Protein AF-A0AAU9M271-F1 (afdb_monomer)

Mean predicted aligned error: 7.75 Å

Sequence (88 aa):
MVQVVALMDQELSIMPEKKTNVVAMSVVEDLIYSNTTSSPSNLEIWLRGTQHKVGRLSAGSKITSMLTVNDMILCGTESGLDFTIVKE

Solvent-accessible surface area (backbone atoms only — not comparable to full-atom values): 5443 Å² total; per-residue (Å²): 136,73,80,52,79,60,96,69,102,56,87,52,79,68,80,66,61,93,98,41,48,80,76,48,73,49,75,46,95,60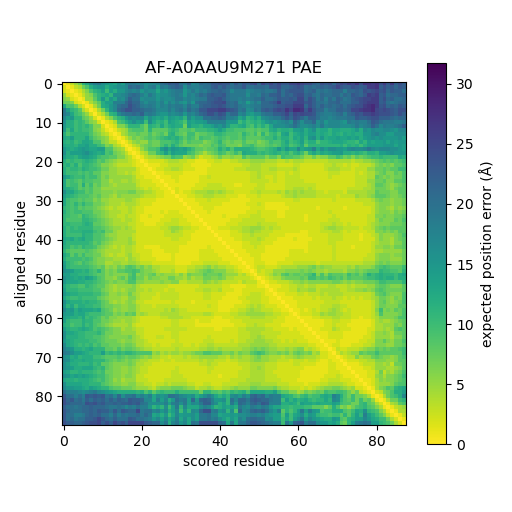,36,36,38,35,27,29,68,82,45,42,32,31,37,41,30,27,41,63,100,52,92,46,75,76,49,72,48,74,68,89,36,43,55,76,44,77,46,80,56,88,82,32,42,39,37,34,28,78,91,40,81,52,78,49,72,51,66,136

Radius of gyration: 12.44 Å; Cα contacts (8 Å, |Δi|>4): 177; chains: 1; bounding box: 28×24×29 Å

Nearest PDB structures (foldseek):
  7mu2-assembly2_C  TM=6.296E-01  e=1.910E-02  Homo sapiens
  7mu2-assembly1_A  TM=5.997E-01  e=2.133E-02  Homo sapiens
  7vph-assembly1_A  TM=7.290E-01  e=4.458E-01  Homo sapiens
  7vph-assembly4_G  TM=5.952E-01  e=3.777E-01  Homo sapiens
  7byf-assembly2_D  TM=6.478E-01  e=6.211E-01  Mus musculus

Foldseek 3Di:
DDFPDDPDDDTDDADDPPPKDWPDWDDADQWIWTAIPVHQQKTFIDGHPDNDTPDMDGNPAGFDDWDDDHNFIFTAHPVGGPGPTPDD

pLDDT: mean 77.18, std 17.03, range [33.16, 93.0]

Organism: NCBI:txid75947

Secondary structure (DSSP, 8-state):
------SSS------PPTT--EEEEEEETTEEEEEETTEEEEEEEEETTS--EEEEEE-SS-EEEEEEETTEEEEEETTB--------

Structure (mmCIF, N/CA/C/O backbone):
data_AF-A0AAU9M271-F1
#
_entry.id   AF-A0AAU9M271-F1
#
loop_
_atom_site.group_PDB
_atom_site.id
_atom_site.type_symbol
_atom_site.label_atom_id
_atom_site.label_alt_id
_atom_site.label_comp_id
_atom_site.label_asym_id
_atom_site.label_entity_id
_atom_site.label_seq_id
_atom_site.pdbx_PDB_ins_code
_atom_site.Cartn_x
_atom_site.Cartn_y
_atom_site.Cartn_z
_atom_site.occupancy
_atom_site.B_iso_or_equiv
_atom_site.auth_seq_id
_atom_site.auth_comp_id
_atom_site.auth_asym_id
_atom_site.auth_atom_id
_atom_site.pdbx_PDB_model_num
ATOM 1 N N . MET A 1 1 ? 2.625 16.443 13.097 1.00 33.16 1 MET A N 1
ATOM 2 C CA . MET A 1 1 ? 1.168 16.258 12.967 1.00 33.16 1 MET A CA 1
ATOM 3 C C . MET A 1 1 ? 0.860 16.378 11.489 1.00 33.16 1 MET A C 1
ATOM 5 O O . MET A 1 1 ? 0.981 17.473 10.965 1.00 33.16 1 MET A O 1
ATOM 9 N N . VAL A 1 2 ? 0.629 15.266 10.792 1.00 33.41 2 VAL A N 1
ATOM 10 C CA . VAL A 1 2 ? 0.171 15.314 9.396 1.00 33.41 2 VAL A CA 1
ATOM 11 C C . VAL A 1 2 ? -1.338 15.131 9.466 1.00 33.41 2 VAL A C 1
ATOM 13 O O . VAL A 1 2 ? -1.796 14.046 9.808 1.00 33.41 2 VAL A O 1
ATOM 16 N N . GLN A 1 3 ? -2.098 16.206 9.256 1.00 36.16 3 GLN A N 1
ATOM 17 C CA . GLN A 1 3 ? -3.539 16.098 9.045 1.00 36.16 3 GLN A CA 1
ATOM 18 C C . GLN A 1 3 ? -3.747 15.569 7.631 1.00 36.16 3 GLN A C 1
ATOM 20 O O . GLN A 1 3 ? -3.377 16.216 6.654 1.00 36.16 3 GLN A O 1
ATOM 25 N N . VAL A 1 4 ? -4.301 14.368 7.534 1.00 48.44 4 VAL A N 1
ATOM 26 C CA . VAL A 1 4 ? -4.774 13.816 6.272 1.00 48.44 4 VAL A CA 1
ATOM 27 C C . VAL A 1 4 ? -6.173 14.381 6.054 1.00 48.44 4 VAL A C 1
ATOM 29 O O . VAL A 1 4 ? -7.141 13.915 6.647 1.00 48.44 4 VAL A O 1
ATOM 32 N N . VAL A 1 5 ? -6.279 15.430 5.242 1.00 41.06 5 VAL A N 1
ATOM 33 C CA . VAL A 1 5 ? -7.575 15.993 4.850 1.00 41.06 5 VAL A CA 1
ATOM 34 C C . VAL A 1 5 ? -8.045 15.239 3.610 1.00 41.06 5 VAL A C 1
ATOM 36 O O . VAL A 1 5 ? -7.648 15.561 2.492 1.00 41.06 5 VAL A O 1
ATOM 39 N N . ALA A 1 6 ? -8.856 14.199 3.801 1.00 47.50 6 ALA A N 1
ATOM 40 C CA . ALA A 1 6 ? -9.637 13.635 2.708 1.00 47.50 6 ALA A CA 1
ATOM 41 C C . ALA A 1 6 ? -10.824 14.577 2.455 1.00 47.50 6 ALA A C 1
ATOM 43 O O . ALA A 1 6 ? -11.639 14.818 3.344 1.00 47.50 6 ALA A O 1
ATOM 44 N N . LEU A 1 7 ? -10.890 15.166 1.261 1.00 44.50 7 LEU A N 1
ATOM 45 C CA . LEU A 1 7 ? -12.013 15.999 0.835 1.00 44.50 7 LEU A CA 1
ATOM 46 C C . LEU A 1 7 ? -13.255 15.112 0.671 1.00 44.50 7 LEU A C 1
ATOM 48 O O . LEU A 1 7 ? -13.415 14.507 -0.381 1.00 44.50 7 LEU A O 1
ATOM 52 N N . MET A 1 8 ? -14.070 15.000 1.726 1.00 43.09 8 MET A N 1
ATOM 53 C CA . MET A 1 8 ? -15.539 14.861 1.742 1.00 43.09 8 MET A CA 1
ATOM 54 C C . MET A 1 8 ? -15.996 14.437 3.153 1.00 43.09 8 MET A C 1
ATOM 56 O O . MET A 1 8 ? -15.741 13.321 3.596 1.00 43.09 8 MET A O 1
ATOM 60 N N . ASP A 1 9 ? -16.627 15.389 3.847 1.00 48.88 9 ASP A N 1
ATOM 61 C CA . ASP A 1 9 ? -17.463 15.312 5.063 1.00 48.88 9 ASP A CA 1
ATOM 62 C C . ASP A 1 9 ? -16.979 14.594 6.344 1.00 48.88 9 ASP A C 1
ATOM 64 O O . ASP A 1 9 ? -17.636 14.737 7.376 1.00 48.88 9 ASP A O 1
ATOM 68 N N . GLN A 1 10 ? -15.834 13.900 6.372 1.00 53.66 10 GLN A N 1
ATOM 69 C CA . GLN A 1 10 ? -15.351 13.264 7.608 1.00 53.66 10 GLN A CA 1
ATOM 70 C C . GLN A 1 10 ? -13.826 13.327 7.765 1.00 53.66 10 GLN A C 1
ATOM 72 O O . GLN A 1 10 ? -13.069 12.743 6.989 1.00 53.66 10 GLN A O 1
ATOM 77 N N . GLU A 1 11 ? -13.365 14.027 8.807 1.00 54.94 11 GLU A N 1
ATOM 78 C CA . GLU A 1 11 ? -11.943 14.116 9.147 1.00 54.94 11 GLU A CA 1
ATOM 79 C C . GLU A 1 11 ? -11.443 12.797 9.755 1.00 54.94 11 GLU A C 1
ATOM 81 O O . GLU A 1 11 ? -11.959 12.320 10.768 1.00 54.94 11 GLU A O 1
ATOM 86 N N . LEU A 1 12 ? -10.395 12.220 9.164 1.00 57.28 12 LEU A N 1
ATOM 87 C CA . LEU A 1 12 ? -9.685 11.066 9.712 1.00 57.28 12 LEU A CA 1
ATOM 88 C C . LEU A 1 12 ? -8.243 11.436 10.024 1.00 57.28 12 LEU A C 1
ATOM 90 O O . LEU A 1 12 ? -7.457 11.792 9.151 1.00 57.28 12 LEU A O 1
ATOM 94 N N . SER A 1 13 ? -7.886 11.302 11.299 1.00 60.75 13 SER A N 1
ATOM 95 C CA . SER A 1 13 ? -6.506 11.409 11.757 1.00 60.75 13 SER A CA 1
ATOM 96 C C . SER A 1 13 ? -5.927 10.006 11.895 1.00 60.75 13 SER A C 1
ATOM 98 O O . SER A 1 13 ? -6.212 9.295 12.862 1.00 60.75 13 SER A O 1
ATOM 100 N N . ILE A 1 14 ? -5.137 9.602 10.901 1.00 64.25 14 ILE A N 1
ATOM 101 C CA . ILE A 1 14 ? -4.303 8.402 10.965 1.00 64.25 14 ILE A CA 1
ATOM 102 C C . ILE A 1 14 ? -2.924 8.868 11.411 1.00 64.25 14 ILE A C 1
ATOM 104 O O . ILE A 1 14 ? -2.307 9.700 10.746 1.00 64.25 14 ILE A O 1
ATOM 108 N N . MET A 1 15 ? -2.444 8.359 12.543 1.00 66.94 15 MET A N 1
ATOM 109 C CA . MET A 1 15 ? -1.104 8.671 13.028 1.00 66.94 15 MET A CA 1
ATOM 110 C C . MET A 1 15 ? -0.140 7.584 12.542 1.00 66.94 15 MET A C 1
ATOM 112 O O . MET A 1 15 ? -0.219 6.456 13.033 1.00 66.94 15 MET A O 1
ATOM 116 N N . PRO A 1 16 ? 0.766 7.885 11.593 1.00 67.62 16 PRO A N 1
ATOM 117 C CA . PRO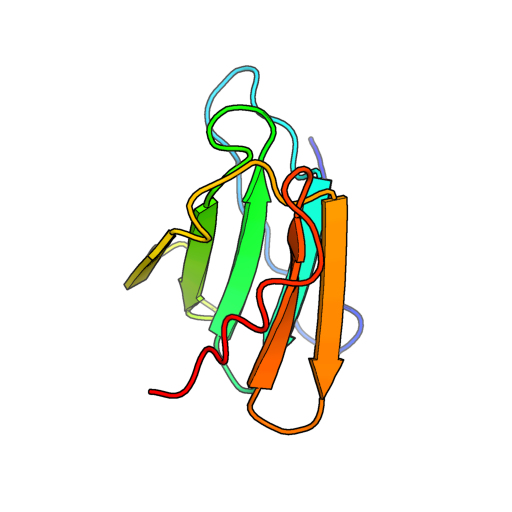 A 1 16 ? 1.792 6.935 11.199 1.00 67.62 16 PRO A CA 1
ATOM 118 C C . PRO A 1 16 ? 2.706 6.635 12.387 1.00 67.62 16 PRO A C 1
ATOM 120 O O . PRO A 1 16 ? 2.862 7.455 13.300 1.00 67.62 16 PRO A O 1
ATOM 123 N N . GLU A 1 17 ? 3.364 5.480 12.354 1.00 71.69 17 GLU A N 1
ATOM 124 C CA . GLU A 1 17 ? 4.384 5.155 13.345 1.00 71.69 17 GLU A CA 1
ATOM 125 C C . GLU A 1 17 ? 5.504 6.206 13.379 1.00 71.69 17 GLU A C 1
ATOM 127 O O . GLU A 1 17 ? 5.774 6.934 12.418 1.00 71.69 17 GLU A O 1
ATOM 132 N N . LYS A 1 18 ? 6.188 6.292 14.521 1.00 73.56 18 LYS A N 1
ATOM 133 C CA . LYS A 1 18 ? 7.211 7.309 14.781 1.00 73.56 18 LYS A CA 1
ATOM 134 C C . LYS A 1 18 ? 8.278 7.299 13.670 1.00 73.56 18 LYS A C 1
ATOM 136 O O . LYS A 1 18 ? 8.866 6.261 13.395 1.00 73.56 18 LYS A O 1
ATOM 141 N N . LYS A 1 19 ? 8.561 8.473 13.085 1.00 78.50 19 LYS A N 1
ATOM 142 C CA . LYS A 1 19 ? 9.484 8.690 11.941 1.00 78.50 19 LYS A CA 1
ATOM 143 C C . LYS A 1 19 ? 9.003 8.159 10.578 1.00 78.50 19 LYS A C 1
ATOM 145 O O . LYS A 1 19 ? 9.811 8.033 9.661 1.00 78.50 19 LYS A O 1
ATOM 150 N N . THR A 1 20 ? 7.710 7.902 10.424 1.00 82.25 20 THR A N 1
ATOM 151 C CA . THR A 1 20 ? 7.107 7.513 9.145 1.00 82.25 20 THR A CA 1
ATOM 152 C C . THR A 1 20 ? 6.306 8.671 8.553 1.00 82.25 20 THR A C 1
ATOM 154 O O . THR A 1 20 ? 5.526 9.304 9.260 1.00 82.25 20 THR A O 1
ATOM 157 N N . ASN A 1 21 ? 6.469 8.930 7.254 1.00 85.69 21 ASN A N 1
ATOM 158 C CA . ASN A 1 21 ? 5.637 9.873 6.506 1.00 85.69 21 ASN A CA 1
ATOM 159 C C . ASN A 1 21 ? 4.706 9.115 5.558 1.00 85.69 21 ASN A C 1
ATOM 161 O O . ASN A 1 21 ? 5.096 8.083 5.009 1.00 85.69 21 ASN A O 1
ATOM 165 N N . VAL A 1 22 ? 3.505 9.648 5.336 1.00 87.12 22 VAL A N 1
ATOM 166 C CA . VAL A 1 22 ? 2.625 9.202 4.247 1.00 87.12 22 VAL A CA 1
ATOM 167 C C . VAL A 1 22 ? 3.131 9.825 2.948 1.00 87.12 22 VAL A C 1
ATOM 169 O O . VAL A 1 22 ? 3.348 11.033 2.892 1.00 87.12 22 VAL A O 1
ATOM 172 N N . VAL A 1 23 ? 3.353 8.996 1.931 1.00 89.19 23 VAL A N 1
ATOM 173 C CA . VAL A 1 23 ? 3.887 9.406 0.620 1.00 89.19 23 VAL A CA 1
ATOM 174 C C . VAL A 1 23 ? 2.766 9.565 -0.400 1.00 89.19 23 VAL A C 1
ATOM 176 O O . VAL A 1 23 ? 2.768 10.511 -1.179 1.00 89.19 23 VAL A O 1
ATOM 179 N N . ALA A 1 24 ? 1.799 8.652 -0.376 1.00 87.69 24 ALA A N 1
ATOM 180 C CA . ALA A 1 24 ? 0.636 8.674 -1.245 1.00 87.69 24 ALA A CA 1
ATOM 181 C C . ALA A 1 24 ? -0.570 8.091 -0.509 1.00 87.69 24 ALA A C 1
ATOM 183 O O . ALA A 1 24 ? -0.422 7.277 0.409 1.00 87.69 24 ALA A O 1
ATOM 184 N N . MET A 1 25 ? -1.761 8.526 -0.907 1.00 88.38 25 MET A N 1
ATOM 185 C CA . MET A 1 25 ? -3.013 8.047 -0.347 1.00 88.38 25 MET A CA 1
ATOM 186 C C . MET A 1 25 ? -4.108 8.033 -1.407 1.00 88.38 25 MET A C 1
ATOM 188 O O . MET A 1 25 ? -4.113 8.844 -2.333 1.00 88.38 25 MET A O 1
ATOM 192 N N . SER A 1 26 ? -5.045 7.108 -1.265 1.00 86.75 26 SER A N 1
ATOM 193 C CA . SER A 1 26 ? -6.265 7.037 -2.058 1.00 86.75 26 SER A CA 1
ATOM 194 C C . SER A 1 26 ? -7.407 6.499 -1.206 1.00 86.75 26 SER A C 1
ATOM 196 O O . SER A 1 26 ? -7.175 5.752 -0.255 1.00 86.75 26 SER A O 1
ATOM 198 N N . VAL A 1 27 ? -8.631 6.895 -1.540 1.00 85.06 27 VAL A N 1
ATOM 199 C CA . VAL A 1 27 ? -9.850 6.426 -0.877 1.00 85.06 27 VAL A CA 1
ATOM 200 C C . VAL A 1 27 ? -10.713 5.753 -1.931 1.00 85.06 27 VAL A C 1
ATOM 202 O O . VAL A 1 27 ? -11.005 6.366 -2.957 1.00 85.06 27 VAL A O 1
ATOM 205 N N . VAL A 1 28 ? -11.097 4.506 -1.677 1.00 84.44 28 VAL A N 1
ATOM 206 C CA . VAL A 1 28 ? -12.022 3.732 -2.509 1.00 84.44 28 VAL A CA 1
ATOM 207 C C . VAL A 1 28 ? -13.111 3.220 -1.585 1.00 84.44 28 VAL A C 1
ATOM 209 O O . VAL A 1 28 ? -12.819 2.497 -0.637 1.00 84.44 28 VAL A O 1
ATOM 212 N N . GLU A 1 29 ? -14.349 3.646 -1.827 1.00 86.00 29 GLU A N 1
ATOM 213 C CA . GLU A 1 29 ? -15.492 3.353 -0.954 1.00 86.00 29 GLU A CA 1
ATOM 214 C C . GLU A 1 29 ? -15.219 3.724 0.522 1.00 86.00 29 GLU A C 1
ATOM 216 O O . GLU A 1 29 ? -15.034 4.903 0.845 1.00 86.00 29 GLU A O 1
ATOM 221 N N . ASP A 1 30 ? -15.191 2.730 1.414 1.00 86.12 30 ASP A N 1
ATOM 222 C CA . ASP A 1 30 ? -14.897 2.868 2.843 1.00 86.12 30 ASP A CA 1
ATOM 223 C C . ASP A 1 30 ? -13.442 2.540 3.200 1.00 86.12 30 ASP A C 1
ATOM 225 O O . ASP A 1 30 ? -13.074 2.545 4.375 1.00 86.12 30 ASP A O 1
ATOM 229 N N . LEU A 1 31 ? -12.587 2.274 2.215 1.00 87.06 31 LEU A N 1
ATOM 230 C CA . LEU A 1 31 ? -11.203 1.878 2.435 1.00 87.06 31 LEU A CA 1
ATOM 231 C C . LEU A 1 31 ? -10.238 3.006 2.078 1.00 87.06 31 LEU A C 1
ATOM 233 O O . LEU A 1 31 ? -10.289 3.614 1.008 1.00 87.06 31 LEU A O 1
ATOM 237 N N . ILE A 1 32 ? -9.311 3.267 2.994 1.00 88.50 32 ILE A N 1
ATOM 238 C CA . ILE A 1 32 ? -8.200 4.190 2.796 1.00 88.50 32 ILE A CA 1
ATOM 239 C C . ILE A 1 32 ? -6.947 3.368 2.547 1.00 88.50 32 ILE A C 1
ATOM 241 O O . ILE A 1 32 ? -6.516 2.588 3.397 1.00 88.50 32 ILE A O 1
ATOM 245 N N . TYR A 1 33 ? -6.326 3.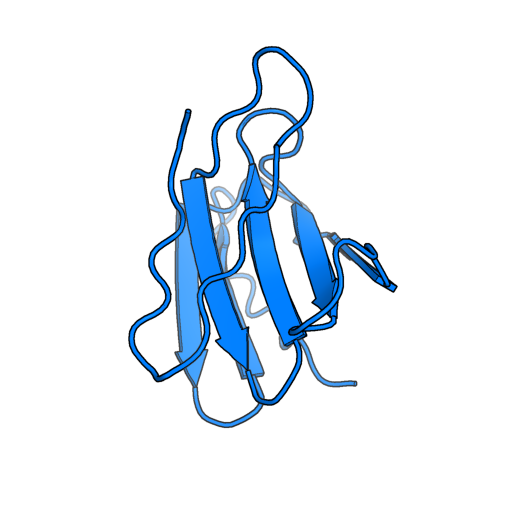604 1.402 1.00 89.94 33 TYR A N 1
ATOM 246 C CA . TYR A 1 33 ? -5.067 2.997 1.014 1.00 89.94 33 TYR A CA 1
ATOM 247 C C . TYR A 1 33 ? -3.967 4.027 1.151 1.00 89.94 33 TYR A C 1
ATOM 249 O O . TYR A 1 33 ? -4.058 5.125 0.604 1.00 89.94 33 TYR A O 1
ATOM 257 N N . SER A 1 34 ? -2.915 3.677 1.875 1.00 89.88 34 SER A N 1
ATOM 258 C CA . SER A 1 34 ? -1.809 4.589 2.150 1.00 89.88 34 SER A CA 1
ATOM 259 C C . SER A 1 34 ? -0.469 3.917 1.913 1.00 89.88 34 SER A C 1
ATOM 261 O O . SER A 1 34 ? -0.255 2.772 2.303 1.00 89.88 34 SER A O 1
ATOM 263 N N . ASN A 1 35 ? 0.447 4.646 1.286 1.00 91.69 35 ASN A N 1
ATOM 264 C CA . ASN A 1 35 ? 1.847 4.269 1.177 1.00 91.69 35 ASN A CA 1
ATOM 265 C C . ASN A 1 35 ? 2.679 5.132 2.121 1.00 9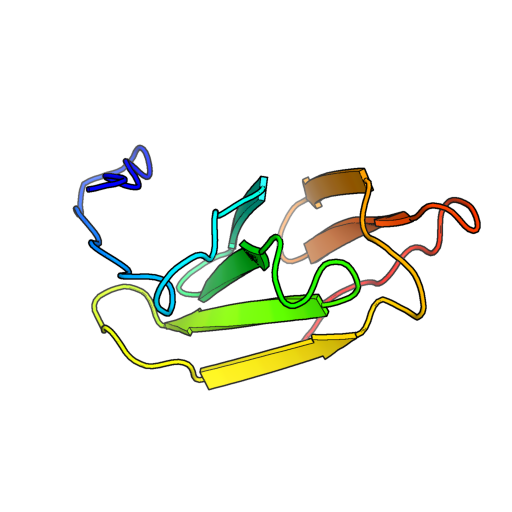1.69 35 ASN A C 1
ATOM 267 O O . ASN A 1 35 ? 2.432 6.334 2.266 1.00 91.69 35 ASN A O 1
ATOM 271 N N . THR A 1 36 ? 3.679 4.529 2.757 1.00 91.19 36 THR A N 1
ATOM 272 C CA . THR A 1 36 ? 4.488 5.202 3.768 1.00 91.19 36 THR A CA 1
ATOM 273 C C . THR A 1 36 ? 5.981 5.028 3.523 1.00 91.19 36 THR A C 1
ATOM 275 O O . THR A 1 36 ? 6.427 4.058 2.913 1.00 91.19 36 THR A O 1
ATOM 278 N N . THR A 1 37 ? 6.790 5.953 4.041 1.00 90.50 37 THR A N 1
ATOM 279 C CA . THR A 1 37 ? 8.253 5.912 3.871 1.00 90.50 37 THR A CA 1
ATOM 280 C C . THR A 1 37 ? 8.919 4.727 4.565 1.00 90.50 37 THR A C 1
ATOM 282 O O . THR A 1 37 ? 10.013 4.340 4.169 1.00 90.50 37 THR A O 1
ATOM 285 N N . SER A 1 38 ? 8.299 4.163 5.605 1.00 90.75 38 SER A N 1
ATOM 286 C CA . SER A 1 38 ? 8.817 2.986 6.311 1.00 90.75 38 SER A CA 1
ATOM 287 C C . SER A 1 38 ? 8.513 1.678 5.580 1.00 90.75 38 SER A C 1
ATOM 289 O O . SER A 1 38 ? 9.207 0.687 5.796 1.00 90.75 38 SER A O 1
ATOM 291 N N . SER A 1 39 ? 7.511 1.672 4.695 1.00 91.81 39 SER A N 1
ATOM 292 C CA . SER A 1 39 ? 7.096 0.498 3.929 1.00 91.81 39 SER A CA 1
ATOM 293 C C . SER A 1 39 ? 6.782 0.865 2.471 1.00 91.81 39 SER A C 1
ATOM 295 O O . SER A 1 39 ? 5.657 0.682 2.005 1.00 91.81 39 SER A O 1
ATOM 297 N N . PRO A 1 40 ? 7.771 1.378 1.716 1.00 93.00 40 PRO A N 1
ATOM 298 C CA . PRO A 1 40 ? 7.536 2.045 0.435 1.00 93.00 40 PRO A CA 1
ATOM 299 C C . PRO A 1 40 ? 6.991 1.120 -0.661 1.00 93.00 40 PRO A C 1
ATOM 301 O O . PRO A 1 40 ? 6.391 1.601 -1.616 1.00 93.00 40 PRO A O 1
ATOM 304 N N . SER A 1 41 ? 7.157 -0.196 -0.532 1.00 92.56 41 SER A N 1
ATOM 305 C CA . SER A 1 41 ? 6.626 -1.187 -1.481 1.00 92.56 41 SER A CA 1
ATOM 306 C C . SER A 1 41 ? 5.220 -1.685 -1.136 1.00 92.56 41 SER A C 1
ATOM 308 O O . SER A 1 41 ? 4.742 -2.637 -1.750 1.00 92.56 41 SER A O 1
ATOM 310 N N . ASN A 1 42 ? 4.574 -1.115 -0.115 1.00 91.81 42 ASN A N 1
ATOM 311 C CA . ASN A 1 42 ? 3.317 -1.628 0.417 1.00 91.81 42 ASN A CA 1
ATOM 312 C C . ASN A 1 42 ? 2.242 -0.555 0.512 1.00 91.81 42 ASN A C 1
ATOM 314 O O . ASN A 1 42 ? 2.526 0.612 0.784 1.00 91.81 42 ASN A O 1
ATOM 318 N N . LEU A 1 43 ? 0.999 -0.994 0.347 1.00 91.50 43 LEU A N 1
ATOM 319 C CA . LEU A 1 43 ? -0.186 -0.233 0.706 1.00 91.50 43 LEU A CA 1
ATOM 320 C C . LEU A 1 43 ? -0.738 -0.767 2.018 1.00 91.50 43 LEU A C 1
ATOM 322 O O . LEU A 1 43 ? -0.988 -1.963 2.152 1.00 91.50 43 LEU A O 1
ATOM 326 N N . GLU A 1 44 ? -0.941 0.119 2.979 1.00 91.19 44 GLU A N 1
ATOM 327 C CA . GLU A 1 44 ? -1.708 -0.162 4.183 1.00 91.19 44 GLU A CA 1
ATOM 328 C C . GLU A 1 44 ? -3.170 0.185 3.933 1.00 91.19 44 GLU A C 1
ATOM 330 O O . GLU A 1 44 ? -3.458 1.271 3.422 1.00 91.19 44 GLU A O 1
ATOM 335 N N . ILE A 1 45 ? -4.067 -0.726 4.308 1.00 90.44 45 ILE A N 1
ATOM 336 C CA . ILE A 1 45 ? -5.512 -0.582 4.137 1.00 90.44 45 ILE A CA 1
ATOM 337 C C . ILE A 1 45 ? -6.133 -0.291 5.496 1.00 90.44 45 ILE A C 1
ATOM 339 O O . ILE A 1 45 ? -5.930 -1.037 6.461 1.00 90.44 45 ILE A O 1
ATOM 343 N N . TRP A 1 46 ? -6.911 0.776 5.560 1.00 89.00 46 TRP A N 1
ATOM 344 C CA . TRP A 1 46 ? -7.597 1.235 6.759 1.00 89.00 46 TRP A CA 1
ATOM 345 C C . TRP A 1 46 ? -9.086 1.360 6.480 1.00 89.00 46 TRP A C 1
ATOM 347 O O . TRP A 1 46 ? -9.472 1.801 5.401 1.00 89.00 46 TRP A O 1
ATOM 357 N N . LEU A 1 47 ? -9.917 1.014 7.461 1.00 86.69 47 LEU A N 1
ATOM 358 C CA . LEU A 1 47 ? -11.357 1.231 7.363 1.00 86.69 47 LEU A CA 1
ATOM 359 C C . LEU A 1 47 ? -11.700 2.660 7.792 1.00 86.69 47 LEU A C 1
ATOM 361 O O . LEU A 1 47 ? -11.402 3.072 8.919 1.00 86.69 47 LEU A O 1
ATOM 365 N N . ARG A 1 48 ? -12.356 3.405 6.903 1.00 81.81 48 ARG A N 1
ATOM 366 C CA . ARG A 1 48 ? -12.832 4.770 7.127 1.00 81.81 48 ARG A CA 1
ATOM 367 C C . ARG A 1 48 ? -13.726 4.847 8.365 1.00 81.81 48 ARG A C 1
ATOM 369 O O . ARG A 1 48 ? -14.457 3.924 8.701 1.00 81.81 48 ARG A O 1
ATOM 376 N N . GLY A 1 49 ? -13.634 5.964 9.081 1.00 77.44 49 GLY A N 1
ATOM 377 C CA . GLY A 1 49 ? -14.370 6.195 10.327 1.00 77.44 49 GLY A CA 1
ATOM 378 C C . GLY A 1 49 ? -13.781 5.460 11.532 1.00 77.44 49 GLY A C 1
ATOM 379 O O . GLY A 1 49 ? -14.210 5.694 12.660 1.00 77.44 49 GLY A O 1
ATOM 380 N N . THR A 1 50 ? -12.760 4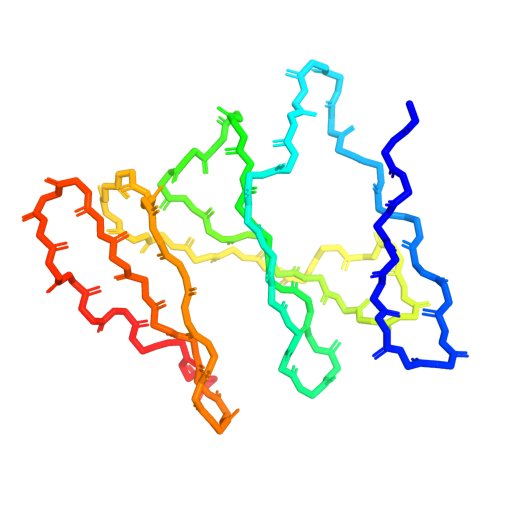.628 11.321 1.00 79.56 50 THR A N 1
ATOM 381 C CA . THR A 1 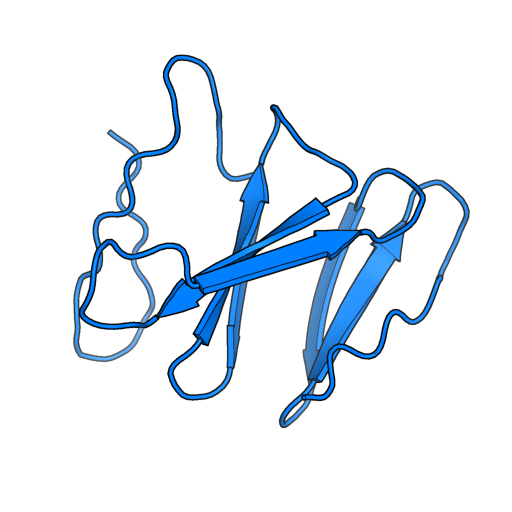50 ? -12.030 3.936 12.380 1.00 79.56 50 THR A CA 1
ATOM 382 C C . THR A 1 50 ? -10.536 4.229 12.271 1.00 79.56 50 THR A C 1
ATOM 384 O O . THR A 1 50 ? -10.024 4.577 11.211 1.00 79.56 50 THR A O 1
ATOM 387 N N . GLN A 1 51 ? -9.802 4.055 13.368 1.00 75.25 51 GLN A N 1
ATOM 388 C CA . GLN A 1 51 ? -8.334 4.026 13.340 1.00 75.25 51 GLN A CA 1
ATOM 389 C C . GLN A 1 51 ? -7.807 2.591 13.178 1.00 75.25 51 GLN A C 1
ATOM 391 O O . GLN A 1 51 ? -6.726 2.259 13.663 1.00 75.25 51 GLN A O 1
ATOM 396 N N . HIS A 1 52 ? -8.589 1.708 12.550 1.00 83.62 52 HIS A N 1
ATOM 397 C CA . HIS A 1 52 ? -8.271 0.291 12.450 1.00 83.62 52 HIS A CA 1
ATOM 398 C C . HIS A 1 52 ? -7.645 -0.045 11.093 1.00 83.62 52 HIS A C 1
ATOM 400 O O . HIS A 1 52 ? -8.247 0.166 10.038 1.00 83.62 52 HIS A O 1
ATOM 406 N N . LYS A 1 53 ? -6.421 -0.584 11.128 1.00 88.12 53 LYS A N 1
ATOM 407 C CA . LYS A 1 53 ? -5.757 -1.163 9.957 1.00 88.12 53 LYS A CA 1
ATOM 408 C C . LYS A 1 53 ? -6.384 -2.525 9.683 1.00 88.12 53 LYS A C 1
ATOM 410 O O . LYS A 1 53 ? -6.276 -3.417 10.518 1.00 88.12 53 LYS A O 1
ATOM 415 N N . VAL A 1 54 ? -7.008 -2.674 8.521 1.00 91.38 54 VAL A N 1
ATOM 416 C CA . VAL A 1 54 ? -7.699 -3.908 8.117 1.00 91.38 54 VAL A CA 1
ATOM 417 C C . VAL A 1 54 ? -6.834 -4.809 7.244 1.00 91.38 54 VAL A C 1
ATOM 419 O O . VAL A 1 54 ? -7.110 -5.999 7.135 1.00 91.38 54 VAL A O 1
ATOM 422 N N . GLY A 1 55 ? -5.759 -4.284 6.649 1.00 91.25 55 GLY A N 1
ATOM 423 C CA . GLY A 1 55 ? -4.915 -5.106 5.794 1.00 91.25 55 GLY A CA 1
ATOM 424 C C . GLY A 1 55 ? -3.690 -4.414 5.218 1.00 91.25 55 GLY A C 1
ATOM 425 O O . GLY A 1 55 ? -3.358 -3.269 5.542 1.00 91.25 55 GLY A O 1
ATOM 426 N N . ARG A 1 56 ? -3.001 -5.160 4.353 1.00 90.25 56 ARG A N 1
ATOM 427 C CA . ARG A 1 56 ? -1.824 -4.713 3.612 1.00 90.25 56 ARG A CA 1
ATOM 428 C C . ARG A 1 56 ? -1.736 -5.428 2.270 1.00 90.25 56 ARG A C 1
ATOM 430 O O . ARG A 1 56 ? -1.958 -6.633 2.203 1.00 90.25 56 ARG A O 1
ATOM 437 N N . LEU A 1 57 ? -1.296 -4.701 1.249 1.00 90.62 57 LEU A N 1
ATOM 438 C CA . LEU A 1 57 ? -0.946 -5.240 -0.064 1.00 90.62 57 LEU A CA 1
ATOM 439 C C . LEU A 1 57 ? 0.501 -4.898 -0.405 1.00 90.62 57 LEU A C 1
ATOM 441 O O . LEU A 1 57 ? 1.005 -3.845 -0.017 1.00 90.62 57 LEU A O 1
ATOM 445 N N . SER A 1 58 ? 1.170 -5.804 -1.111 1.00 89.06 58 SER A N 1
ATOM 446 C CA . SER A 1 58 ? 2.564 -5.654 -1.529 1.00 89.06 58 SER A CA 1
ATOM 447 C C . SER A 1 58 ? 2.625 -5.501 -3.042 1.00 89.06 58 SER A C 1
ATOM 449 O O . SER A 1 58 ? 2.123 -6.364 -3.755 1.00 89.06 58 SER A O 1
ATOM 451 N N . ALA A 1 59 ?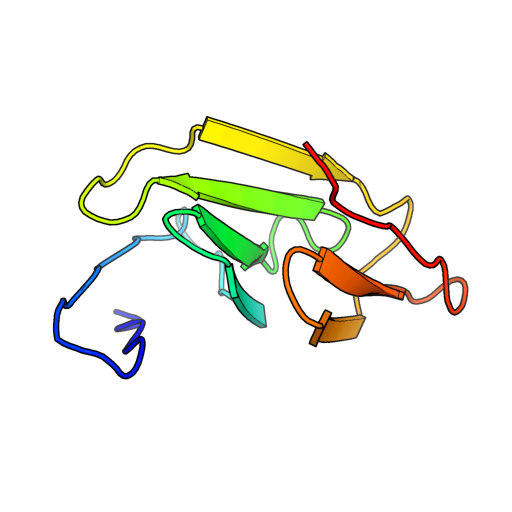 3.274 -4.440 -3.516 1.00 85.94 59 ALA A N 1
ATOM 452 C CA . ALA A 1 59 ? 3.478 -4.167 -4.940 1.00 85.94 59 ALA A CA 1
ATOM 453 C C . ALA A 1 59 ? 4.805 -4.749 -5.474 1.00 85.94 59 ALA A C 1
ATOM 455 O O . ALA A 1 59 ? 5.248 -4.402 -6.562 1.00 85.94 59 ALA A O 1
ATOM 456 N N . GLY A 1 60 ? 5.505 -5.571 -4.679 1.00 86.31 60 GLY A N 1
ATOM 457 C CA . GLY A 1 60 ? 6.766 -6.224 -5.061 1.00 86.31 60 GLY A CA 1
ATOM 458 C C . GLY A 1 60 ? 7.997 -5.305 -5.078 1.00 86.31 60 GLY A C 1
ATOM 459 O O . GLY A 1 60 ? 9.075 -5.721 -4.657 1.00 86.31 60 GLY A O 1
ATOM 460 N N . SER A 1 61 ? 7.845 -4.038 -5.468 1.00 90.12 61 SER A N 1
ATOM 461 C CA . SER A 1 61 ? 8.882 -3.004 -5.393 1.00 90.12 61 SER A CA 1
ATOM 462 C C . SER A 1 61 ? 8.310 -1.653 -4.958 1.00 90.12 61 SER A C 1
ATOM 464 O O . SER A 1 61 ? 7.110 -1.527 -4.710 1.00 90.12 61 SER A O 1
ATOM 466 N N . LYS A 1 62 ? 9.175 -0.649 -4.783 1.00 92.44 62 LYS A N 1
ATOM 467 C CA . LYS A 1 62 ? 8.776 0.649 -4.237 1.00 92.44 62 LYS A CA 1
ATOM 468 C C . LYS A 1 62 ? 7.741 1.320 -5.136 1.00 92.44 62 LYS A C 1
ATOM 470 O O . LYS A 1 62 ? 7.969 1.494 -6.331 1.00 92.44 62 LYS A O 1
ATOM 475 N N . ILE A 1 63 ? 6.632 1.729 -4.530 1.00 92.00 63 ILE A N 1
ATOM 476 C CA . ILE A 1 63 ? 5.557 2.461 -5.191 1.00 92.00 63 ILE A CA 1
ATOM 477 C C . ILE A 1 63 ? 6.025 3.903 -5.410 1.00 92.00 63 ILE A C 1
ATOM 479 O O . ILE A 1 63 ? 6.524 4.559 -4.495 1.00 92.00 63 ILE A O 1
ATOM 483 N N . THR A 1 64 ? 5.888 4.392 -6.638 1.00 91.44 64 THR A N 1
ATOM 484 C CA . THR A 1 64 ? 6.290 5.748 -7.053 1.00 91.44 64 THR A CA 1
ATOM 485 C C . THR A 1 64 ? 5.099 6.615 -7.436 1.00 91.44 64 THR A C 1
ATOM 487 O O . THR A 1 64 ? 5.202 7.839 -7.432 1.00 91.44 64 THR A O 1
ATOM 490 N N . SER A 1 65 ? 3.964 5.995 -7.758 1.00 87.56 65 SER A N 1
ATOM 491 C CA . SER A 1 65 ? 2.723 6.674 -8.124 1.00 87.56 65 SER A CA 1
ATOM 492 C C . SER A 1 65 ? 1.513 5.805 -7.788 1.00 87.56 65 SER A C 1
ATOM 494 O O . SER A 1 65 ? 1.599 4.577 -7.795 1.00 87.56 65 SER A O 1
ATOM 496 N N . MET A 1 66 ? 0.386 6.449 -7.488 1.00 88.00 66 MET A N 1
ATOM 497 C CA . MET A 1 66 ? -0.900 5.798 -7.241 1.00 88.00 66 MET A CA 1
ATOM 498 C C . MET A 1 66 ? -1.993 6.520 -8.026 1.00 88.00 66 MET A C 1
ATOM 500 O O . MET A 1 66 ? -2.021 7.751 -8.053 1.00 88.00 66 MET A O 1
ATOM 504 N N . LEU A 1 67 ? -2.896 5.757 -8.635 1.00 86.19 67 LEU A N 1
ATOM 505 C CA . LEU A 1 67 ? -4.081 6.265 -9.316 1.00 86.19 67 LEU A CA 1
ATOM 506 C C . LEU A 1 67 ? -5.296 5.444 -8.890 1.00 86.19 67 LEU A C 1
ATOM 508 O O . LEU A 1 67 ? -5.247 4.219 -8.894 1.00 86.19 67 LEU A O 1
ATOM 512 N N . THR A 1 68 ? -6.390 6.122 -8.560 1.00 85.62 68 THR A N 1
ATOM 513 C CA . THR A 1 68 ? -7.680 5.472 -8.308 1.00 85.62 68 THR A CA 1
ATOM 514 C C . THR A 1 68 ? -8.510 5.474 -9.585 1.00 85.62 68 THR A C 1
ATOM 516 O O . THR A 1 68 ? -8.652 6.521 -10.220 1.00 85.62 68 THR A O 1
ATOM 519 N N . VAL A 1 69 ? -9.054 4.318 -9.962 1.00 82.75 69 VAL A N 1
ATOM 520 C CA . VAL A 1 69 ? -9.952 4.159 -11.112 1.00 82.75 69 VAL A CA 1
ATOM 521 C C . VAL A 1 69 ? -11.108 3.258 -10.693 1.00 82.75 69 VAL A C 1
ATOM 523 O O . VAL A 1 69 ? -10.905 2.070 -10.470 1.00 82.75 69 VAL A O 1
ATOM 526 N N . ASN A 1 70 ? -12.320 3.811 -10.619 1.00 84.06 70 ASN A N 1
ATOM 527 C CA . ASN A 1 70 ? -13.507 3.109 -10.118 1.00 84.06 70 ASN A CA 1
ATOM 528 C C . ASN A 1 70 ? -13.267 2.494 -8.720 1.00 84.06 70 ASN A C 1
ATOM 530 O O . ASN A 1 70 ? -12.930 3.213 -7.784 1.00 84.06 70 ASN A O 1
ATOM 534 N N . ASP A 1 71 ? -13.433 1.178 -8.610 1.00 80.94 71 ASP A N 1
ATOM 535 C CA . ASP A 1 71 ? -13.243 0.313 -7.445 1.00 80.94 71 ASP A CA 1
ATOM 536 C C . ASP A 1 71 ? -11.798 -0.201 -7.304 1.00 80.94 71 ASP A C 1
ATOM 538 O O . ASP A 1 71 ? -11.531 -1.102 -6.516 1.00 80.94 71 ASP A O 1
ATOM 542 N N . MET A 1 72 ? -10.853 0.339 -8.080 1.00 80.88 72 MET A N 1
ATOM 543 C CA . MET A 1 72 ? -9.483 -0.163 -8.159 1.00 80.88 72 MET A CA 1
ATOM 544 C C . MET A 1 72 ? -8.453 0.916 -7.846 1.00 80.88 72 MET A C 1
ATOM 546 O O . MET A 1 72 ? -8.610 2.098 -8.168 1.00 80.88 72 MET A O 1
ATOM 550 N N . ILE A 1 73 ? -7.323 0.468 -7.306 1.00 84.62 73 ILE A N 1
ATOM 551 C CA . ILE A 1 73 ? -6.100 1.262 -7.211 1.00 84.62 73 ILE A CA 1
ATOM 552 C C . ILE A 1 73 ? -5.063 0.670 -8.142 1.00 84.62 73 ILE A C 1
ATOM 554 O O . ILE A 1 73 ? -4.857 -0.536 -8.150 1.00 84.62 73 ILE A O 1
ATOM 558 N N . LEU A 1 74 ? -4.403 1.539 -8.899 1.00 85.50 74 LEU A N 1
ATOM 559 C CA . LEU A 1 74 ? -3.262 1.227 -9.743 1.00 85.50 74 LEU A CA 1
ATOM 560 C C . LEU A 1 74 ? -2.005 1.842 -9.131 1.00 85.50 74 LEU A C 1
ATOM 562 O O . LEU A 1 74 ? -2.008 3.011 -8.736 1.00 85.50 74 LEU A O 1
ATOM 566 N N . CYS A 1 75 ? -0.920 1.073 -9.087 1.00 87.12 75 CYS A N 1
ATOM 567 C CA . CYS A 1 75 ? 0.368 1.530 -8.577 1.00 87.12 75 CYS A CA 1
ATOM 568 C C . CYS A 1 75 ? 1.433 1.478 -9.671 1.00 87.12 75 CYS A C 1
ATOM 570 O O . CYS A 1 75 ? 1.661 0.435 -10.271 1.00 87.12 75 CYS A O 1
ATOM 572 N N . GLY A 1 76 ? 2.127 2.589 -9.904 1.00 89.94 76 GLY A N 1
ATOM 573 C CA . GLY A 1 76 ? 3.404 2.556 -10.613 1.00 89.94 76 GLY A CA 1
ATOM 574 C C . GLY A 1 76 ? 4.518 2.228 -9.624 1.00 89.94 76 GLY A C 1
ATOM 575 O O . GLY A 1 76 ? 4.517 2.749 -8.505 1.00 89.94 76 GLY A O 1
ATOM 576 N N . THR A 1 77 ? 5.468 1.384 -10.021 1.00 89.88 77 THR A N 1
ATOM 577 C CA . THR A 1 77 ? 6.588 0.975 -9.163 1.00 89.88 77 THR A CA 1
ATOM 578 C C . THR A 1 77 ? 7.940 1.286 -9.806 1.00 89.88 77 THR A C 1
ATOM 580 O O . THR A 1 77 ? 8.024 1.559 -11.004 1.00 89.88 77 THR A O 1
ATOM 583 N N . GLU A 1 78 ? 9.025 1.253 -9.028 1.00 92.44 78 GLU A N 1
ATOM 584 C CA . GLU A 1 78 ? 10.391 1.445 -9.550 1.00 92.44 78 GLU A CA 1
ATOM 585 C C . GLU A 1 78 ? 10.807 0.361 -10.558 1.00 92.44 78 GLU A C 1
ATOM 587 O O . GLU A 1 78 ? 11.639 0.624 -11.423 1.00 92.44 78 GLU A O 1
ATOM 592 N N . SER A 1 79 ? 10.200 -0.828 -10.497 1.00 88.56 79 SER A N 1
ATOM 593 C CA . SER A 1 79 ? 10.448 -1.914 -11.460 1.00 88.56 79 SER A CA 1
ATOM 594 C C . SER A 1 79 ? 9.657 -1.754 -12.766 1.00 88.56 79 SER A C 1
ATOM 596 O O . SER A 1 79 ? 9.786 -2.579 -13.668 1.00 88.56 79 SER A O 1
ATOM 598 N N . GLY A 1 80 ? 8.840 -0.701 -12.880 1.00 75.81 80 GLY A N 1
ATOM 599 C CA . GLY A 1 80 ? 7.923 -0.459 -13.991 1.00 75.81 80 GLY A CA 1
ATOM 600 C C . GLY A 1 80 ? 6.455 -0.403 -13.556 1.00 75.81 80 GLY A C 1
ATOM 601 O O . GLY A 1 80 ? 6.122 -0.371 -12.366 1.00 75.81 80 GLY A O 1
ATOM 602 N N . LEU A 1 81 ? 5.559 -0.364 -14.545 1.00 59.91 81 LEU A N 1
ATOM 603 C CA . LEU A 1 81 ? 4.112 -0.460 -14.338 1.00 59.91 81 LEU A CA 1
ATOM 604 C C . LEU A 1 81 ? 3.746 -1.909 -14.013 1.00 59.91 81 LEU A C 1
ATOM 606 O O . LEU A 1 81 ? 3.443 -2.691 -14.910 1.00 59.91 81 LEU A O 1
ATOM 610 N N . ASP A 1 82 ? 3.779 -2.252 -12.730 1.00 56.97 82 ASP A N 1
ATOM 611 C CA . ASP A 1 82 ? 3.113 -3.451 -12.244 1.00 56.97 82 ASP A CA 1
ATOM 612 C C . ASP A 1 82 ? 1.682 -3.040 -11.894 1.00 56.97 82 ASP A C 1
ATOM 614 O O . ASP A 1 82 ? 1.440 -2.394 -10.874 1.00 56.97 82 ASP A O 1
ATOM 618 N N . PHE A 1 83 ? 0.730 -3.321 -12.791 1.00 55.16 83 PHE A N 1
ATOM 619 C CA . PHE A 1 83 ? -0.689 -3.039 -12.568 1.00 55.16 83 PHE A CA 1
ATOM 620 C C . PHE A 1 83 ? -1.199 -3.939 -11.437 1.00 55.16 83 PHE A C 1
ATOM 622 O O . PHE A 1 83 ? -1.832 -4.965 -11.671 1.00 55.16 83 PHE A O 1
ATOM 629 N N . THR A 1 84 ? -0.905 -3.576 -10.191 1.00 56.31 84 THR A N 1
ATOM 630 C CA . THR A 1 84 ? -1.484 -4.247 -9.031 1.00 56.31 84 THR A CA 1
ATOM 631 C C . THR A 1 84 ? -2.932 -3.800 -8.953 1.00 56.31 84 THR A C 1
ATOM 633 O O . THR A 1 84 ? -3.211 -2.745 -8.400 1.00 56.31 84 THR A O 1
ATOM 636 N N . ILE A 1 85 ? -3.841 -4.568 -9.555 1.00 55.19 85 ILE A N 1
ATOM 637 C CA . ILE A 1 85 ? -5.276 -4.383 -9.357 1.00 55.19 85 ILE A CA 1
ATOM 638 C C . ILE A 1 85 ? -5.564 -4.808 -7.926 1.00 55.19 85 ILE A C 1
ATOM 640 O O . ILE A 1 85 ? -5.570 -5.996 -7.604 1.00 55.19 85 ILE A O 1
ATOM 644 N N . VAL A 1 86 ? -5.797 -3.829 -7.063 1.00 55.62 86 VAL A N 1
ATOM 645 C CA . VAL A 1 86 ? -6.423 -4.102 -5.778 1.00 55.62 86 VAL A CA 1
ATOM 646 C C . VAL A 1 86 ? -7.916 -4.272 -6.033 1.00 55.62 86 VAL A C 1
ATOM 648 O O . VAL A 1 86 ? -8.637 -3.284 -6.100 1.00 55.62 86 VAL A O 1
ATOM 651 N N . LYS A 1 87 ? -8.353 -5.513 -6.249 1.00 47.38 87 LYS A N 1
ATOM 652 C CA . LYS A 1 87 ? -9.759 -5.906 -6.144 1.00 47.38 87 LYS A CA 1
ATOM 653 C C . LYS A 1 87 ? -9.886 -6.809 -4.924 1.00 47.38 87 LYS A C 1
ATOM 655 O O . LYS A 1 87 ? -9.029 -7.677 -4.752 1.00 47.38 87 LYS A O 1
ATOM 660 N N . GLU A 1 88 ? -10.892 -6.569 -4.087 1.00 47.16 88 GLU A N 1
ATOM 661 C CA . GLU A 1 88 ? -11.341 -7.581 -3.119 1.00 47.16 88 GLU A CA 1
ATOM 662 C C . GLU A 1 88 ? -11.740 -8.882 -3.828 1.00 47.16 88 GLU A C 1
ATOM 664 O O . GLU A 1 88 ? -12.347 -8.808 -4.927 1.00 47.16 88 GLU A O 1
#

=== Feature glossary ===
The record interleaves many kinds of information about one protein. Here is each kind framed as the question it answers.

Q: What does the local fold look like, residue by residue?
A: The Foldseek 3Di string encodes local tertiary geometry as a 20-letter alphabet — one character per residue — derived from the relative positions of nearby Cα atoms. Unlike the amino-acid sequence, 3Di is a direct function of the 3D structure, so two proteins with the same fold have similar 3Di strings even at low sequence identity.

Q: Which residues are in helices, strands, or loops?
A: The SS8 string is DSSP's per-residue secondary-structure call. α-helix (H) means an i→i+4 H-bond ladder; β-strand (E) means the residue participates in a β-sheet; 3₁₀ (G) and π (I) are tighter and wider helices; T/S are turns/bends; '-' is loop.

Q: How big and how compact is the whole molecule?
A: Radius of gyration (Rg) is the root-mean-square distance of Cα atoms from their centroid — a single number for overall size and compactness. A globular domain of N residues has Rg ≈ 2.2·N^0.38 Å; an extended or disordered chain has a much larger Rg. The Cα contact count is the number of residue pairs whose Cα atoms are within 8 Å and are more than four positions apart in sequence — a standard proxy for tertiary packing density. The bounding box is the smallest axis-aligned box enclosing all Cα atoms.

Q: Where is each backbone atom in 3D?
A: Structure coordinates are given as an mmCIF _atom_site loop: one row per atom with element, residue name, chain id, sequence number, and x/y/z position in Å. Only the four main-chain atoms per residue are included here; side chains are omitted to keep the record compact.

Q: What is the amino-acid chain?
A: Primary structure: the covalent order of the twenty standard amino acids along the backbone. Two proteins with the same sequence will (almost always) fold to the same structure; two with 30% identity often share a fold but not the details.

Q: What if only a Cα trace is available?
A: Three-state secondary structure (P-SEA) collapses the eight DSSP classes into helix (a), strand (b), and coil (c). P-SEA assigns these from Cα geometry alone — distances and angles — without requiring backbone oxygens, so it works on any Cα trace.

Q: What family and function is it annotated with?
A: Database cross-references. InterPro integrates a dozen domain/family signature databases into unified entries with residue-range hits. GO terms attach function/process/location labels with evidence codes. CATH codes position the fold in a four-level structural taxonomy. Organism is the NCBI-taxonomy species name.

Q: How confident is the AlphaFold model at each residue?
A: pLDDT is the predicted lDDT-Cα score: AlphaFold's confidence that the local environment of each residue (all inter-atomic distances within 15 Å) is correctly placed. It is a per-residue number between 0 and 100, with higher meaning more reliable.

Q: How mobile is each atom in the crystal?
A: B-factor (Debye–Waller factor) reflects atomic displacement in the crystal lattice. It is an experimental observable (units Å²), not a prediction; low values mean the atom is pinned down, high values mean it moves or is heterogeneous across the crystal.

Q: Which residues are buried vs exposed?
A: SASA measures how much of the protein is reachable by solvent. It is computed by rolling a water-sized probe over the atomic surface and summing the exposed area (Å²). Per-residue SASA distinguishes core (buried, low SASA) from surface (exposed, high SASA) residues; total SASA is a whole-molecule size measure.

Q: What do the diagnostic plots show?
A: Plot images: a contact map (which residues are close in 3D, as an N×N binary image), a Ramachandran scatter (backbone torsion angles, revealing secondary-structure composition at a glance), and — for AlphaFold structures — a PAE heatmap (pairwise prediction confidence).

Q: What known structures does this most resemble?
A: The Foldseek neighbor list gives the closest experimentally determined structures in the PDB, ranked by structural alignment. TM-score near 1 means near-identical fold; near 0.3 means only rough topology match. This is how one finds what a novel AlphaFold prediction most resembles in the solved-structure universe.

Q: Are the domains correctly placed relative to each other?
A: Predicted aligned error is AlphaFold's pairwise confidence. Unlike pLDDT (per-residue), PAE is per-residue-pair and captures whether two parts of the structure are correctly placed relative to each other. U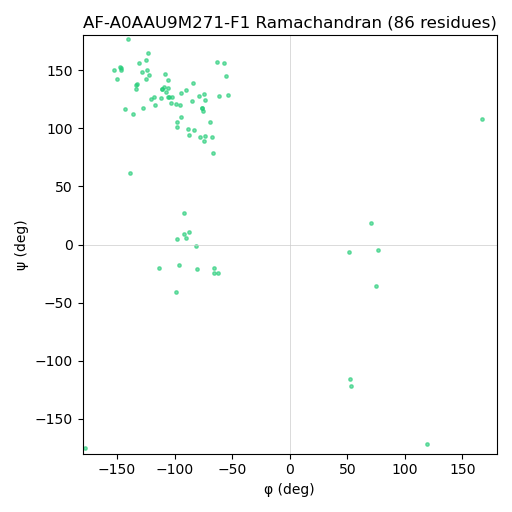nits are ångströms of expected positional error.

Q: What do the rendered images show?
A: Structure images are PyMOL renders from six orthogonal camera directions. Cartoon representation draws helices as coils and strands as arrows; sticks shows the backbone as bonds; surface shows the solvent-excluded envelope. Rainbow coloring maps sequence position to hue (blue→red, N→C); chain coloring assig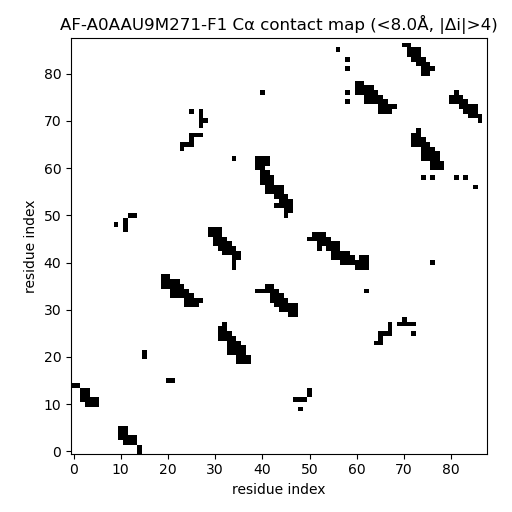ns a distinct color per polypeptide.

Q: What are the backbone torsion angles?
A: φ (phi) and ψ (psi) are the two rotatable backbone dihedrals per residue: φ is the C(i-1)–N–Cα–C torsion, ψ is the N–Cα–C–N(i+1) torsion, both in degrees on (−180°, 180°]. α-helical residues cluster near (−60°, −45°); β-strand residues near (−120°, +130°). A Ramachandran plot is simply a scatter of (φ, ψ) for every residue.